Protein AF-A0A418CRX9-F1 (afdb_monomer)

Radius of gyration: 16.11 Å; Cα contacts (8 Å, |Δi|>4): 271; chains: 1; bounding box: 41×31×42 Å

Foldseek 3Di:
DPPFAQQQFWAWFLDQAWFADPDFLQADDPPDDPPDPVVVVVCSVPVVVGHPDPDPPPAPPQPDAGRIATHGDPVPPVQAHPDVDDDPPNIYTDGCAHRLRHGRHRAHDHPRHGPGGRRQVSQCDVLNVSVLCGPNDPRSVVVLVVCVVVVNCVVSVVVRD

Organism: Aphanomyces astaci (NCBI:txid112090)

Sequence (161 aa):
MGIWSGLLHGRCRLTEFPVRLNFSAADAPWNHAYPDDNWVQTVLANPELFKCHDSWDVDSVWSSPQSCFWPLDPTDTVGQLCGARSCPIGTTCGSNYDRKGNPRFQDITVNGKVVFSITTEADFTANLNFGLTSFDDVGSSLVIVLQTVTASGWMALAGNV

Solvent-accessible surface area (backbone atoms only — not comparable to full-atom values): 9156 Å² total; per-residue (Å²): 81,93,91,48,20,34,56,79,49,20,28,46,14,59,47,90,61,50,26,51,49,99,54,50,19,72,62,32,59,95,82,65,66,80,88,40,68,71,57,51,54,54,36,72,75,48,49,82,83,38,45,57,60,97,59,88,61,77,63,88,67,60,84,61,52,36,51,33,48,64,57,64,43,85,83,59,79,69,47,68,43,25,77,69,45,83,52,62,92,81,39,26,71,45,51,44,39,28,75,73,45,45,57,40,28,33,44,31,12,44,93,81,39,79,78,46,55,61,42,52,56,84,36,57,32,80,72,38,58,53,50,47,64,31,29,64,47,74,65,28,36,47,50,44,49,51,26,48,77,69,64,50,68,36,65,64,56,58,72,47,87

Mean predicted aligned error: 6.39 Å

pLDDT: mean 83.87, std 8.64, range [50.16, 92.9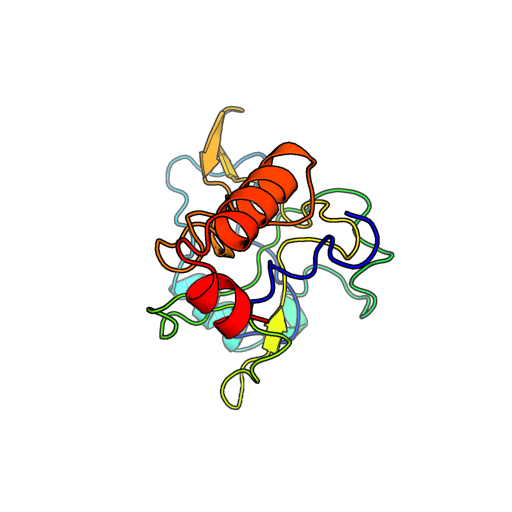4]

Secondary structure (DSSP, 8-state):
-TTTTTGGGEEEESSSS-EE-SS-GGG--TT--SS-HHHHHHHHHSGGGGBS-S-S-SSSS-SS-BSEE-PBPTT--S-PPBTTBPPPTT-EEEESB-TTS-B-BPPEEETTEEEE-HHHHTT-SGGGGGGTS-SSSHHHHHHHHHHHHTTSSHHHHHTT-

Structure (mmCIF, N/CA/C/O backbone):
data_AF-A0A418CRX9-F1
#
_entry.id   AF-A0A418CRX9-F1
#
loop_
_atom_site.group_PDB
_atom_site.id
_atom_site.type_symbol
_atom_site.label_atom_id
_atom_site.label_alt_id
_atom_site.label_comp_id
_atom_site.label_asym_id
_atom_site.label_entity_id
_atom_site.label_seq_id
_atom_site.pdbx_PDB_ins_code
_atom_site.Cartn_x
_atom_site.Cartn_y
_atom_site.Cartn_z
_atom_site.occupancy
_atom_site.B_iso_or_equiv
_atom_site.auth_seq_id
_atom_site.auth_comp_id
_atom_site.auth_asym_id
_atom_site.auth_atom_id
_atom_site.pdbx_PDB_model_num
ATOM 1 N N . MET A 1 1 ? 6.239 15.960 -11.677 1.00 57.84 1 MET A N 1
ATOM 2 C CA . MET A 1 1 ? 5.319 16.172 -10.547 1.00 57.84 1 MET A CA 1
ATOM 3 C C . MET A 1 1 ? 3.867 16.224 -11.027 1.00 57.84 1 MET A C 1
ATOM 5 O O . MET A 1 1 ? 3.176 15.238 -10.876 1.00 57.84 1 MET A O 1
ATOM 9 N N . GLY A 1 2 ? 3.405 17.286 -11.707 1.00 66.25 2 GLY A N 1
ATOM 10 C CA . GLY A 1 2 ? 1.962 17.538 -11.916 1.00 66.25 2 GLY A CA 1
ATOM 11 C C . GLY A 1 2 ? 1.092 16.446 -12.571 1.00 66.25 2 GLY A C 1
ATOM 12 O O . GLY A 1 2 ? -0.016 16.234 -12.099 1.00 66.25 2 GLY A O 1
ATOM 13 N N . ILE A 1 3 ? 1.544 15.761 -13.629 1.00 72.44 3 ILE A N 1
ATOM 14 C CA . ILE A 1 3 ? 0.702 14.766 -14.337 1.00 72.44 3 ILE A CA 1
ATOM 15 C C . ILE A 1 3 ? 0.916 13.320 -13.857 1.00 72.44 3 ILE A C 1
ATOM 17 O O . ILE A 1 3 ? 0.073 12.471 -14.117 1.00 72.44 3 ILE A O 1
ATOM 21 N N . TRP A 1 4 ? 2.029 13.052 -13.161 1.00 75.50 4 TRP A N 1
ATOM 22 C CA . TRP A 1 4 ? 2.443 11.700 -12.757 1.00 75.50 4 TRP A CA 1
ATOM 23 C C . TRP A 1 4 ? 2.447 11.469 -11.239 1.00 75.50 4 TRP A C 1
ATOM 25 O O . TRP A 1 4 ? 2.788 10.376 -10.794 1.00 75.50 4 TRP A O 1
ATOM 35 N N . SER A 1 5 ? 2.094 12.481 -10.443 1.00 78.38 5 SER A N 1
ATOM 36 C CA . SER A 1 5 ? 2.010 12.348 -8.985 1.00 78.38 5 SER A CA 1
ATOM 37 C C . SER A 1 5 ? 0.889 11.387 -8.585 1.00 78.38 5 SER A C 1
ATOM 39 O O . SER A 1 5 ? -0.153 11.332 -9.240 1.00 78.38 5 SER A O 1
ATOM 41 N N . GLY A 1 6 ? 1.137 10.582 -7.553 1.00 77.44 6 GLY A N 1
ATOM 42 C CA . GLY A 1 6 ? 0.220 9.572 -7.031 1.00 77.44 6 GLY A CA 1
ATOM 43 C C . GLY A 1 6 ? 0.013 8.354 -7.940 1.00 77.44 6 GLY A C 1
ATOM 44 O O . GLY A 1 6 ? -0.590 7.375 -7.507 1.00 77.44 6 GLY A O 1
ATOM 45 N N . LEU A 1 7 ? 0.515 8.367 -9.185 1.00 80.50 7 LEU A N 1
ATOM 46 C CA . LEU A 1 7 ? 0.282 7.284 -10.150 1.00 80.50 7 LEU A CA 1
ATOM 47 C C . LEU A 1 7 ? 1.174 6.061 -9.917 1.00 80.50 7 LEU A C 1
ATOM 49 O O . LEU A 1 7 ? 0.751 4.943 -10.197 1.00 80.50 7 LEU A O 1
ATOM 53 N N . LEU A 1 8 ? 2.383 6.247 -9.381 1.00 85.00 8 LEU A N 1
ATOM 54 C CA . LEU A 1 8 ? 3.367 5.169 -9.214 1.00 85.00 8 LEU A CA 1
ATOM 55 C C . LEU A 1 8 ? 3.245 4.424 -7.872 1.00 85.00 8 LEU A C 1
ATOM 57 O O . LEU A 1 8 ? 4.248 4.001 -7.311 1.00 85.00 8 LEU A O 1
ATOM 61 N N . HIS A 1 9 ? 2.012 4.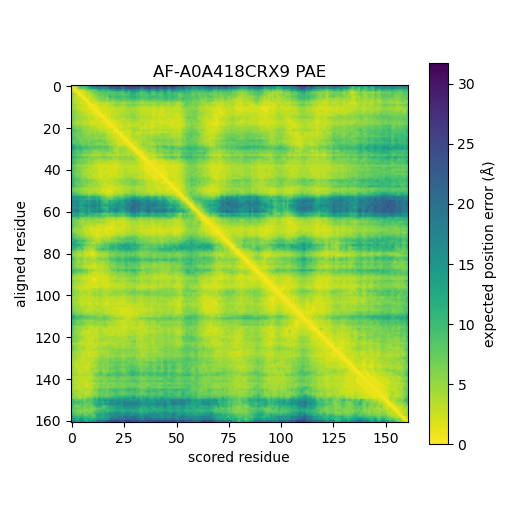258 -7.383 1.00 88.06 9 HIS A N 1
ATOM 62 C CA . HIS A 1 9 ? 1.701 3.656 -6.072 1.00 88.06 9 HIS A CA 1
ATOM 63 C C . HIS A 1 9 ? 0.582 2.600 -6.134 1.00 88.06 9 HIS A C 1
ATOM 65 O O . HIS A 1 9 ? 0.116 2.078 -5.115 1.00 88.06 9 HIS A O 1
ATOM 71 N N . GLY A 1 10 ? 0.085 2.298 -7.338 1.00 88.88 10 GLY A N 1
ATOM 72 C CA . GLY A 1 10 ? -0.965 1.305 -7.530 1.00 88.88 10 GLY A CA 1
ATOM 73 C C . GLY A 1 10 ? -0.449 -0.101 -7.243 1.00 88.88 10 GLY A C 1
ATOM 74 O O . GLY A 1 10 ? 0.504 -0.551 -7.872 1.00 88.88 10 GLY A O 1
ATOM 75 N N . ARG A 1 11 ? -1.116 -0.843 -6.356 1.00 90.44 11 ARG A N 1
ATOM 76 C CA . ARG A 1 11 ? -0.856 -2.271 -6.110 1.00 90.44 11 ARG A CA 1
ATOM 77 C C . ARG A 1 11 ? -2.137 -3.090 -6.201 1.00 90.44 11 ARG A C 1
ATOM 79 O O . ARG A 1 11 ? -3.227 -2.561 -6.000 1.00 90.44 11 ARG A O 1
ATOM 86 N N . CYS A 1 12 ? -2.009 -4.379 -6.510 1.00 91.19 12 CYS A N 1
ATOM 87 C CA . CYS A 1 12 ? -3.160 -5.276 -6.539 1.00 91.19 12 CYS A CA 1
ATOM 88 C C . CYS A 1 12 ? -3.587 -5.626 -5.113 1.00 91.19 12 CYS A C 1
ATOM 90 O O . CYS A 1 12 ? -2.772 -6.017 -4.276 1.00 91.19 12 CYS A O 1
ATOM 92 N N . ARG A 1 13 ? -4.872 -5.428 -4.840 1.00 91.00 13 ARG A N 1
ATOM 93 C CA . ARG A 1 13 ? -5.491 -5.548 -3.525 1.00 91.00 13 ARG A CA 1
ATOM 94 C C . ARG A 1 13 ? -6.583 -6.598 -3.547 1.00 91.00 13 ARG A C 1
ATOM 96 O O . ARG A 1 13 ? -7.259 -6.772 -4.560 1.00 91.00 13 ARG A O 1
ATOM 103 N N . LEU A 1 14 ? -6.788 -7.255 -2.414 1.00 91.38 14 LEU A N 1
ATOM 104 C CA . LEU A 1 14 ? -7.791 -8.316 -2.288 1.00 91.38 14 LEU A CA 1
ATOM 105 C C . LEU A 1 14 ? -9.226 -7.778 -2.201 1.00 91.38 14 LEU A C 1
ATOM 107 O O . LEU A 1 14 ? -10.169 -8.483 -2.543 1.00 91.38 14 LEU A O 1
ATOM 111 N N . THR A 1 15 ? -9.401 -6.536 -1.749 1.00 90.19 15 THR A N 1
ATOM 112 C CA . THR A 1 15 ? -10.707 -5.874 -1.625 1.00 90.19 15 THR A CA 1
ATOM 113 C C . THR A 1 15 ? -10.841 -4.739 -2.633 1.00 90.19 15 THR A C 1
ATOM 115 O O . THR A 1 15 ? -9.849 -4.133 -3.037 1.00 90.19 15 THR A O 1
ATOM 118 N N . GLU A 1 16 ? -12.072 -4.409 -3.018 1.00 87.62 16 GLU A N 1
ATOM 119 C CA . GLU A 1 16 ? -12.353 -3.309 -3.954 1.00 87.62 16 GLU A CA 1
ATOM 120 C C . GLU A 1 16 ? -12.257 -1.909 -3.311 1.00 87.62 16 GLU A C 1
ATOM 122 O O . GLU A 1 16 ? -12.135 -0.907 -4.011 1.00 87.62 16 GLU A O 1
ATOM 127 N N . PHE A 1 17 ? -12.241 -1.837 -1.977 1.00 88.19 17 PHE A N 1
ATOM 128 C CA . PHE A 1 17 ? -12.090 -0.608 -1.193 1.00 88.19 17 PHE A CA 1
ATOM 129 C C . PHE A 1 17 ? -11.163 -0.814 0.020 1.00 88.19 17 PHE A C 1
ATOM 131 O O . PHE A 1 17 ? -10.965 -1.954 0.459 1.00 88.19 17 PHE A O 1
ATOM 138 N N . PRO A 1 18 ? -10.627 0.276 0.605 1.00 89.81 18 PRO A N 1
ATOM 139 C CA . PRO A 1 18 ? -9.920 0.232 1.880 1.00 89.81 18 PRO A CA 1
ATOM 140 C C . PRO A 1 18 ? -10.820 -0.184 3.042 1.00 89.81 18 PRO A C 1
ATOM 142 O O . PRO A 1 18 ? -12.004 0.163 3.098 1.00 89.81 18 PRO A O 1
ATOM 145 N N . VAL A 1 19 ? -10.229 -0.857 4.020 1.00 91.56 19 VAL A N 1
ATOM 146 C CA . VAL A 1 19 ? -10.928 -1.461 5.157 1.00 91.56 19 VAL A CA 1
ATOM 147 C C . VAL A 1 19 ? -10.335 -0.987 6.478 1.00 91.56 19 VAL A C 1
ATOM 149 O O . VAL A 1 19 ? -9.188 -0.544 6.547 1.00 91.56 19 VAL A O 1
ATOM 152 N N . ARG A 1 20 ? -11.128 -1.043 7.545 1.00 91.44 20 ARG A N 1
ATOM 153 C CA . ARG A 1 20 ? -10.702 -0.609 8.880 1.00 91.44 20 ARG A CA 1
ATOM 154 C C . ARG A 1 20 ? -9.703 -1.594 9.483 1.00 91.44 20 ARG A C 1
ATOM 156 O O . ARG A 1 20 ? -9.822 -2.810 9.319 1.00 91.44 20 ARG A O 1
ATOM 163 N N . LEU A 1 21 ? -8.734 -1.059 10.218 1.00 90.81 21 LEU A N 1
ATOM 164 C CA . LEU A 1 21 ? -7.901 -1.863 11.107 1.00 90.81 21 LEU A CA 1
ATOM 165 C C . LEU A 1 21 ? -8.748 -2.413 12.266 1.00 90.81 21 LEU A C 1
ATOM 167 O O . LEU A 1 21 ? -9.758 -1.825 12.655 1.00 90.81 21 LEU A O 1
ATOM 171 N N . ASN A 1 22 ? -8.311 -3.526 12.849 1.00 90.56 22 ASN A N 1
ATOM 172 C CA . ASN A 1 22 ? -8.869 -4.068 14.093 1.00 90.56 22 ASN A CA 1
ATOM 173 C C . ASN A 1 22 ? -8.453 -3.265 15.344 1.00 90.56 22 ASN A C 1
ATOM 175 O O . ASN A 1 22 ? -8.963 -3.521 16.433 1.00 90.56 22 ASN A O 1
ATOM 179 N N . PHE A 1 23 ? -7.548 -2.295 15.200 1.00 90.0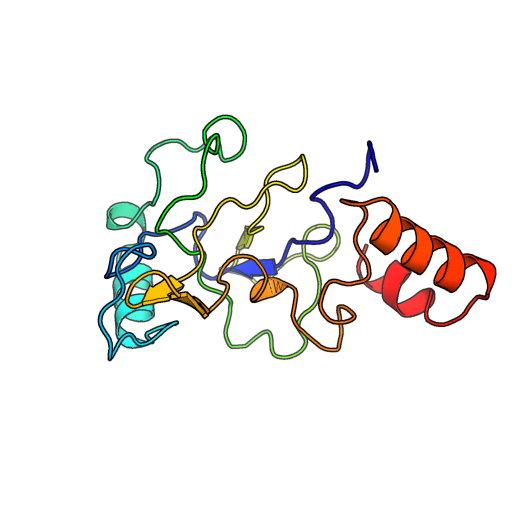6 23 PHE A N 1
ATOM 180 C CA . PHE A 1 23 ? -7.094 -1.376 16.245 1.00 90.06 23 PHE A CA 1
ATOM 181 C C . PHE A 1 23 ? -6.922 0.050 15.692 1.00 90.06 23 PHE A C 1
ATOM 183 O O . PHE A 1 23 ? -6.932 0.269 14.484 1.00 90.06 23 PHE A O 1
ATOM 190 N N . SER A 1 24 ? -6.748 1.033 16.579 1.00 90.31 24 SER A N 1
ATOM 191 C CA . SER A 1 24 ? -6.400 2.406 16.185 1.00 90.31 24 SER A CA 1
ATOM 192 C C . SER A 1 24 ? -4.929 2.478 15.783 1.00 90.31 24 SER A C 1
ATOM 194 O O . SER A 1 24 ? -4.070 2.124 16.589 1.00 90.31 24 SER A O 1
ATOM 196 N N . ALA A 1 25 ? -4.620 2.963 14.578 1.00 88.88 25 ALA A N 1
ATOM 197 C CA . ALA A 1 25 ? -3.234 3.115 14.129 1.00 88.88 25 ALA A CA 1
ATOM 198 C C . ALA A 1 25 ? -2.460 4.097 15.021 1.00 88.88 25 ALA A C 1
ATOM 200 O O . ALA A 1 25 ? -1.289 3.867 15.293 1.00 88.88 25 ALA A O 1
ATOM 201 N N . ALA A 1 26 ? -3.128 5.135 15.540 1.00 88.19 26 ALA A N 1
ATOM 202 C CA . ALA A 1 26 ? -2.528 6.122 16.438 1.00 88.19 26 ALA A CA 1
ATOM 203 C C . ALA A 1 26 ? -2.098 5.539 17.801 1.00 88.19 26 ALA A C 1
ATOM 205 O O . ALA A 1 26 ? -1.143 6.019 18.409 1.00 88.19 26 ALA A O 1
ATOM 206 N N . ASP A 1 27 ? -2.791 4.505 18.277 1.00 88.12 27 ASP A N 1
ATOM 207 C CA . ASP A 1 27 ? -2.603 3.934 19.612 1.00 88.12 27 ASP A CA 1
ATOM 208 C C . ASP A 1 27 ? -2.690 2.408 19.542 1.00 88.12 27 ASP A C 1
ATOM 210 O O . ASP A 1 27 ? -3.579 1.768 20.116 1.00 88.12 27 ASP A O 1
ATOM 214 N N . ALA A 1 28 ? -1.769 1.811 18.789 1.00 88.56 28 ALA A N 1
ATOM 215 C CA . ALA A 1 28 ? -1.744 0.374 18.618 1.00 88.56 28 ALA A CA 1
ATOM 216 C C . ALA A 1 28 ? -1.300 -0.330 19.917 1.00 88.56 28 ALA A C 1
ATOM 218 O O . ALA A 1 28 ? -0.386 0.140 20.610 1.00 88.56 28 ALA A O 1
ATOM 219 N N . PRO A 1 29 ? -1.902 -1.487 20.252 1.00 88.62 29 PRO A N 1
ATOM 220 C CA . PRO A 1 29 ? -1.427 -2.330 21.341 1.00 88.62 29 PRO A CA 1
ATOM 221 C C . PRO A 1 29 ? 0.047 -2.717 21.159 1.00 88.62 29 PRO A C 1
ATOM 223 O O . PRO A 1 29 ? 0.542 -2.862 20.040 1.00 88.62 29 PRO A O 1
ATOM 226 N N . TRP A 1 30 ? 0.762 -2.953 22.261 1.00 83.12 30 TRP A N 1
ATOM 227 C CA . TRP A 1 30 ? 2.176 -3.354 22.205 1.00 83.12 30 TRP A CA 1
ATOM 228 C C . TRP A 1 30 ? 2.397 -4.667 21.433 1.00 83.12 30 TRP A C 1
ATOM 230 O O . TRP A 1 30 ? 3.454 -4.863 20.845 1.00 83.12 30 TRP A O 1
ATOM 240 N N . ASN A 1 31 ? 1.392 -5.544 21.428 1.00 84.94 31 ASN A N 1
ATOM 241 C CA . ASN A 1 31 ? 1.361 -6.833 20.745 1.00 84.94 31 ASN A CA 1
ATOM 242 C C . ASN A 1 31 ? 0.560 -6.789 19.431 1.00 84.94 31 ASN A C 1
ATOM 244 O O . ASN A 1 31 ? -0.013 -7.806 19.041 1.00 84.94 31 ASN A O 1
ATOM 248 N N . HIS A 1 32 ? 0.459 -5.623 18.784 1.00 83.88 32 HIS A N 1
ATOM 249 C CA . HIS A 1 32 ? -0.210 -5.51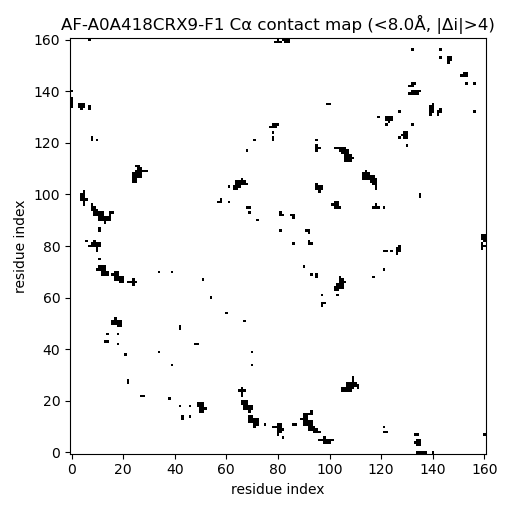5 17.490 1.00 83.88 32 HIS A CA 1
ATOM 250 C C . HIS A 1 32 ? 0.450 -6.440 16.457 1.00 83.88 32 HIS A C 1
ATOM 252 O O . HIS A 1 32 ? 1.674 -6.550 16.386 1.00 83.88 32 HIS A O 1
ATOM 258 N N . ALA A 1 33 ? -0.381 -7.098 15.653 1.00 85.12 33 ALA A N 1
ATOM 259 C CA . ALA A 1 33 ? 0.039 -7.858 14.487 1.00 85.12 33 ALA A CA 1
ATOM 260 C C . ALA A 1 33 ? -0.517 -7.154 13.250 1.00 85.12 33 ALA A C 1
ATOM 262 O O . ALA A 1 33 ? -1.704 -6.825 13.205 1.00 85.12 33 ALA A O 1
ATOM 263 N N . TYR A 1 34 ? 0.349 -6.881 12.278 1.00 84.00 34 TYR A N 1
ATOM 264 C CA . TYR A 1 34 ? -0.042 -6.228 11.040 1.00 84.00 34 TYR A CA 1
ATOM 265 C C . TYR A 1 34 ? 0.812 -6.729 9.859 1.00 84.00 34 TYR A C 1
ATOM 267 O O . TYR A 1 34 ? 2.041 -6.708 9.970 1.00 84.00 34 TYR A O 1
ATOM 275 N N . PRO A 1 35 ? 0.186 -7.117 8.732 1.00 83.56 35 PRO A N 1
ATOM 276 C CA . PRO A 1 35 ? -1.228 -7.487 8.623 1.00 83.56 35 PRO A CA 1
ATOM 277 C C . PRO A 1 35 ? -1.536 -8.746 9.463 1.00 83.56 35 PRO A C 1
ATOM 279 O O . PRO A 1 35 ? -0.721 -9.659 9.552 1.00 83.56 35 PRO A O 1
ATOM 282 N N . ASP A 1 36 ? -2.702 -8.786 10.112 1.00 88.38 36 ASP A N 1
ATOM 283 C CA . ASP A 1 36 ? -3.190 -9.977 10.826 1.00 88.38 36 ASP A CA 1
ATOM 284 C C . ASP A 1 36 ? -3.995 -10.853 9.857 1.00 88.38 36 ASP A C 1
ATOM 286 O O . ASP A 1 36 ? -5.080 -10.461 9.424 1.00 88.38 36 ASP A O 1
ATOM 290 N N . ASP A 1 37 ? -3.481 -12.041 9.530 1.00 87.75 37 ASP A N 1
ATOM 291 C CA . ASP A 1 37 ? -4.122 -12.979 8.601 1.00 87.75 37 ASP A CA 1
ATOM 292 C C . ASP A 1 37 ? -5.561 -13.320 9.008 1.00 87.75 37 ASP A C 1
ATOM 294 O O . ASP A 1 37 ? -6.447 -13.395 8.157 1.00 87.75 37 ASP A O 1
ATOM 298 N N . ASN A 1 38 ? -5.836 -13.483 10.306 1.00 91.06 38 ASN A N 1
ATOM 299 C CA . ASN A 1 38 ? -7.180 -13.805 10.783 1.00 91.06 38 ASN A CA 1
ATOM 300 C C . ASN A 1 38 ? -8.139 -12.621 10.589 1.00 91.06 38 ASN A C 1
ATOM 302 O O . ASN A 1 38 ? -9.306 -12.796 10.216 1.00 91.06 38 ASN A O 1
ATOM 306 N N . TRP A 1 39 ? -7.638 -11.400 10.791 1.00 91.00 39 TRP A N 1
ATOM 307 C CA . TRP A 1 39 ? -8.398 -10.189 10.500 1.00 91.00 39 TRP A CA 1
ATOM 308 C C . TRP A 1 39 ? -8.656 -10.036 9.002 1.00 91.00 39 TRP A C 1
ATOM 310 O O . TRP A 1 39 ? -9.793 -9.793 8.603 1.00 91.00 39 TRP A O 1
ATOM 320 N N . VAL A 1 40 ? -7.641 -10.259 8.163 1.00 91.06 40 VAL A N 1
ATOM 321 C CA . VAL A 1 40 ? -7.786 -10.214 6.703 1.00 91.06 40 VAL A CA 1
ATOM 322 C C . VAL A 1 40 ? -8.836 -11.225 6.238 1.00 91.06 40 VAL A C 1
ATOM 324 O O . VAL A 1 40 ? -9.740 -10.844 5.503 1.00 91.06 40 VAL A O 1
ATOM 327 N N . GLN A 1 41 ? -8.811 -12.473 6.718 1.00 91.44 41 GLN A N 1
ATOM 328 C CA . GLN A 1 41 ? -9.839 -13.471 6.380 1.00 91.44 41 GLN A CA 1
ATOM 329 C C . GLN A 1 41 ? -11.249 -13.045 6.824 1.00 91.44 41 GLN A C 1
ATOM 331 O O . GLN A 1 41 ? -12.217 -13.229 6.085 1.00 91.44 41 GLN A O 1
ATOM 336 N N . THR A 1 42 ? -11.372 -12.424 8.000 1.00 92.25 42 THR A N 1
ATOM 337 C CA . THR A 1 42 ? -12.652 -11.892 8.499 1.00 92.25 42 THR A CA 1
ATOM 338 C C . THR A 1 42 ? -13.191 -10.787 7.590 1.00 92.25 42 THR A C 1
ATOM 340 O O . THR A 1 42 ? -14.377 -10.776 7.254 1.00 92.25 42 THR A O 1
ATOM 343 N N . VAL A 1 43 ? -12.314 -9.883 7.152 1.00 91.69 43 VAL A N 1
ATOM 344 C CA . VAL A 1 43 ? -12.659 -8.811 6.217 1.00 91.69 43 VAL A CA 1
ATOM 345 C C . VAL A 1 43 ? -13.052 -9.375 4.854 1.00 91.69 43 VAL A C 1
ATOM 347 O O . VAL A 1 43 ? -14.055 -8.947 4.296 1.00 91.69 43 VAL A O 1
ATOM 350 N N . LEU A 1 44 ? -12.314 -10.353 4.324 1.00 91.19 44 LEU A N 1
ATOM 351 C CA . LEU A 1 44 ? -12.613 -10.957 3.021 1.00 91.19 44 LEU A CA 1
ATOM 352 C C . LEU A 1 44 ? -13.951 -11.701 3.004 1.00 91.19 44 LEU A C 1
ATOM 354 O O . LEU A 1 44 ? -14.599 -11.757 1.962 1.00 91.19 44 LEU A O 1
ATOM 358 N N . ALA A 1 45 ? -14.395 -12.234 4.145 1.00 92.94 45 ALA A N 1
ATOM 359 C CA . ALA A 1 45 ? -15.697 -12.884 4.249 1.00 92.94 45 ALA A CA 1
ATOM 360 C C . ALA A 1 45 ? -16.870 -11.897 4.098 1.00 92.94 45 ALA A C 1
ATOM 362 O O . ALA A 1 45 ? -17.895 -12.264 3.530 1.00 92.94 45 ALA A O 1
ATOM 363 N N . ASN A 1 46 ? -16.743 -10.665 4.609 1.00 90.50 46 ASN A N 1
ATOM 364 C CA . ASN A 1 46 ? -17.785 -9.631 4.537 1.00 90.50 46 ASN A CA 1
ATOM 365 C C . ASN A 1 46 ? -17.171 -8.220 4.435 1.00 90.50 46 ASN A C 1
ATOM 367 O O . ASN A 1 46 ? -17.234 -7.452 5.400 1.00 90.50 46 ASN A O 1
ATOM 371 N N . PRO A 1 47 ? -16.597 -7.841 3.280 1.00 86.31 47 PRO A N 1
ATOM 372 C CA . PRO A 1 47 ? -15.804 -6.615 3.170 1.00 86.31 47 PRO A CA 1
ATOM 373 C C . PRO A 1 47 ? -16.658 -5.355 3.361 1.00 86.31 47 PRO A C 1
ATOM 375 O O . PRO A 1 47 ? -16.211 -4.382 3.963 1.00 86.31 47 PRO A O 1
ATOM 378 N N . GLU A 1 48 ? -17.923 -5.405 2.940 1.00 87.81 48 GLU A N 1
ATOM 379 C CA . GLU A 1 48 ? -18.909 -4.325 3.062 1.00 87.81 48 GLU A CA 1
ATOM 380 C C . GLU A 1 48 ? -19.078 -3.791 4.494 1.00 87.81 48 GLU A C 1
ATOM 382 O O . GLU A 1 48 ? -19.280 -2.595 4.683 1.00 87.81 48 GLU A O 1
ATOM 387 N N . LEU A 1 49 ? -18.953 -4.653 5.511 1.00 89.12 49 LEU A N 1
ATOM 388 C CA . LEU A 1 49 ? -19.120 -4.270 6.920 1.00 89.12 49 LEU A CA 1
ATOM 389 C C . LEU A 1 49 ? -17.908 -3.522 7.489 1.00 89.12 49 LEU A C 1
ATOM 391 O O . LEU A 1 49 ? -18.025 -2.836 8.504 1.00 89.12 49 LEU A O 1
ATOM 395 N N . PHE A 1 50 ? -16.745 -3.663 6.851 1.00 90.94 50 PHE A N 1
ATOM 396 C CA . PHE A 1 50 ? -15.470 -3.139 7.338 1.00 90.94 50 PHE A CA 1
ATOM 397 C C . PHE A 1 50 ? -14.919 -2.016 6.465 1.00 90.94 50 PHE A C 1
ATOM 399 O O . PHE A 1 50 ? -13.751 -1.653 6.608 1.00 90.94 50 PHE A O 1
ATOM 406 N N . LYS A 1 51 ? -15.749 -1.440 5.589 1.00 88.69 51 LYS A N 1
ATOM 407 C CA . LYS A 1 51 ? -15.407 -0.272 4.776 1.00 88.69 51 LYS A CA 1
ATOM 408 C C . LYS A 1 51 ? -14.807 0.838 5.633 1.00 88.69 51 LYS A C 1
ATOM 410 O O . LYS A 1 51 ? -15.358 1.231 6.666 1.00 88.69 51 LYS A O 1
ATOM 415 N N . CYS A 1 52 ? -13.665 1.366 5.197 1.00 87.56 52 CYS A N 1
ATOM 416 C CA . CYS A 1 52 ? -13.070 2.524 5.854 1.00 87.56 52 CYS A CA 1
ATOM 417 C C . CYS A 1 52 ? -14.014 3.730 5.781 1.00 87.56 52 CYS A C 1
ATOM 419 O O . CYS A 1 52 ? -14.280 4.371 6.797 1.00 87.56 52 CYS A O 1
ATOM 421 N N . HIS A 1 53 ? -14.576 3.973 4.596 1.00 81.12 53 HIS A N 1
ATOM 422 C CA . HIS A 1 53 ? -15.526 5.044 4.343 1.00 81.12 53 HIS A CA 1
ATOM 423 C C . HIS A 1 53 ? -16.720 4.524 3.537 1.00 81.12 53 HIS A C 1
ATOM 425 O O . HIS A 1 53 ? -16.561 3.660 2.676 1.00 81.12 53 HIS A O 1
ATOM 431 N N . ASP A 1 54 ? -17.904 5.084 3.787 1.00 70.62 54 ASP A N 1
ATOM 432 C CA . ASP A 1 54 ? -19.153 4.680 3.121 1.00 70.62 54 ASP A CA 1
ATOM 433 C C . ASP A 1 54 ? -19.330 5.329 1.735 1.00 70.62 54 ASP A C 1
ATOM 435 O O . ASP A 1 54 ? -20.294 5.060 1.017 1.00 70.62 54 ASP A O 1
ATOM 439 N N . SER A 1 55 ? -18.399 6.199 1.340 1.00 66.31 55 SER A N 1
ATOM 440 C CA . SER A 1 55 ? -18.395 6.853 0.032 1.00 66.31 55 SER A CA 1
ATOM 441 C C . SER A 1 55 ? -17.462 6.137 -0.937 1.00 66.31 55 SER A C 1
ATOM 443 O O . SER A 1 55 ? -16.327 5.806 -0.605 1.00 66.31 55 SER A O 1
ATOM 445 N N . TRP A 1 56 ? -17.918 6.002 -2.176 1.00 56.84 56 TRP A N 1
ATOM 446 C CA . TRP A 1 56 ? -17.128 5.500 -3.301 1.00 56.84 56 TRP A CA 1
ATOM 447 C C . TRP A 1 56 ? -16.070 6.501 -3.792 1.00 56.84 56 TRP A C 1
ATOM 449 O O . TRP A 1 56 ? -15.181 6.125 -4.552 1.00 56.84 56 TRP A O 1
ATOM 459 N N . ASP A 1 57 ? -16.163 7.773 -3.389 1.00 60.78 57 ASP A N 1
ATOM 460 C CA . ASP A 1 57 ? -15.189 8.793 -3.767 1.00 60.78 57 ASP A CA 1
ATOM 461 C C . ASP A 1 57 ? -13.933 8.672 -2.893 1.00 60.78 57 ASP A C 1
ATOM 463 O O . ASP A 1 57 ? -13.905 9.058 -1.723 1.00 60.78 57 ASP A O 1
ATOM 467 N N . VAL A 1 58 ? -12.903 8.067 -3.480 1.00 58.66 58 VAL A N 1
ATOM 468 C CA . VAL A 1 58 ? -11.634 7.729 -2.825 1.00 58.66 58 VAL A CA 1
ATOM 469 C C . VAL A 1 58 ? -10.631 8.888 -2.863 1.00 58.66 58 VAL A C 1
ATOM 471 O O . VAL A 1 58 ? -9.530 8.738 -2.345 1.00 58.66 58 VAL A O 1
ATOM 474 N N . ASP A 1 59 ? -10.971 10.038 -3.456 1.00 59.31 59 ASP A N 1
ATOM 475 C CA . ASP A 1 59 ? -10.038 11.166 -3.611 1.00 59.31 59 ASP A CA 1
ATOM 476 C C . ASP A 1 59 ? -10.534 12.466 -2.963 1.00 59.31 59 ASP A C 1
ATOM 478 O O . ASP A 1 59 ? -9.714 13.241 -2.473 1.00 59.31 59 ASP A O 1
ATOM 482 N N . SER A 1 60 ? -11.847 12.726 -2.902 1.00 58.50 60 SER A N 1
ATOM 483 C CA . SER A 1 60 ? -12.365 13.948 -2.251 1.00 58.50 60 SER A CA 1
ATOM 484 C C . SER A 1 60 ? -12.494 13.847 -0.725 1.00 58.50 60 SER A C 1
ATOM 486 O O . SER A 1 60 ? -12.678 14.859 -0.047 1.00 58.50 60 SER A O 1
ATOM 488 N N . VAL A 1 61 ? -12.368 12.636 -0.180 1.00 64.00 61 VAL A N 1
ATOM 489 C CA . VAL A 1 61 ? -12.706 12.314 1.216 1.00 64.00 61 VAL A CA 1
ATOM 490 C C . VAL A 1 61 ? -11.475 12.208 2.122 1.00 64.00 61 VAL A C 1
ATOM 492 O O . VAL A 1 61 ? -11.559 12.436 3.330 1.00 64.00 61 VAL A O 1
ATOM 495 N N . TRP A 1 62 ? -10.297 11.958 1.549 1.00 69.12 62 TRP A N 1
ATOM 496 C CA . TRP A 1 62 ? -9.051 11.752 2.293 1.00 69.12 62 TRP A CA 1
ATOM 497 C C . TRP A 1 62 ? -8.334 13.074 2.561 1.00 69.12 62 TRP A C 1
ATOM 499 O O . TRP A 1 62 ? -7.249 13.341 2.059 1.00 69.12 62 TRP A O 1
ATOM 509 N N . SER A 1 63 ? -8.970 13.927 3.362 1.00 70.50 63 SER A N 1
ATOM 510 C CA . SER A 1 63 ? -8.339 15.161 3.854 1.00 70.50 63 SER A CA 1
ATOM 511 C C . SER A 1 63 ? -7.320 14.900 4.969 1.00 70.50 63 SER A C 1
ATOM 513 O O . SER A 1 63 ? -6.423 15.716 5.184 1.00 70.50 63 SER A O 1
ATOM 515 N N . SER A 1 64 ? -7.432 13.760 5.657 1.00 80.00 64 SER A N 1
ATOM 516 C CA . SER A 1 64 ? -6.489 13.307 6.676 1.00 80.00 64 SER A CA 1
ATOM 517 C C . SER A 1 64 ? -6.295 11.784 6.640 1.00 80.00 64 SER A C 1
ATOM 519 O O . SER A 1 64 ? -7.249 11.059 6.327 1.00 80.00 64 SER A O 1
ATOM 521 N N . PRO A 1 65 ? -5.092 11.287 6.990 1.00 86.06 65 PRO A N 1
ATOM 522 C CA . PRO A 1 65 ? -4.827 9.855 7.067 1.00 86.06 65 PRO A CA 1
ATOM 523 C C . PRO A 1 65 ? -5.712 9.160 8.110 1.00 86.06 65 PRO A C 1
ATOM 525 O O . PRO A 1 65 ? -5.844 9.654 9.230 1.00 86.06 65 PRO A O 1
ATOM 528 N N . GLN A 1 66 ? -6.299 8.013 7.762 1.00 88.06 66 GLN A N 1
ATOM 529 C CA . GLN A 1 66 ? -7.201 7.255 8.645 1.00 88.06 66 GLN A CA 1
ATOM 530 C C . GLN A 1 66 ? -6.572 5.951 9.140 1.00 88.06 66 GLN A C 1
ATOM 532 O O . GLN A 1 66 ? -5.693 5.387 8.490 1.00 88.06 66 GLN A O 1
ATOM 537 N N . SER A 1 67 ? -7.084 5.419 10.255 1.00 90.56 67 SER A N 1
ATOM 538 C CA . SER A 1 67 ? -6.735 4.091 10.799 1.00 90.56 67 SER A CA 1
ATOM 539 C C . SER A 1 67 ? -7.346 2.944 9.975 1.00 90.56 67 SER A C 1
ATOM 541 O O . SER A 1 67 ? -8.125 2.121 10.458 1.00 90.56 67 SER A O 1
ATOM 543 N N . CYS A 1 68 ? -7.010 2.918 8.695 1.00 90.62 68 CYS A N 1
ATOM 544 C CA . CYS A 1 68 ? -7.461 1.945 7.718 1.00 90.62 68 CYS A CA 1
ATOM 545 C C . CYS A 1 68 ? -6.259 1.400 6.960 1.00 90.62 68 CYS A C 1
ATOM 547 O O . CYS A 1 68 ? -5.178 1.981 6.985 1.00 90.62 68 CYS A O 1
ATOM 549 N N . PHE A 1 69 ? -6.462 0.294 6.264 1.00 92.38 69 PHE A N 1
ATOM 550 C CA . PHE A 1 69 ? -5.462 -0.292 5.389 1.00 92.38 69 PHE A CA 1
ATOM 551 C C . PHE A 1 69 ? -6.145 -0.916 4.176 1.00 92.38 69 PHE A C 1
ATOM 553 O O . PHE A 1 69 ? -7.365 -1.100 4.149 1.00 92.38 69 PHE A O 1
ATOM 560 N N . TRP A 1 70 ? -5.363 -1.236 3.152 1.00 91.19 70 TRP A N 1
ATOM 561 C CA . TRP A 1 70 ? -5.870 -1.916 1.967 1.00 91.19 70 TRP A CA 1
ATOM 562 C C . TRP A 1 70 ? -5.124 -3.241 1.788 1.00 91.19 70 TRP A C 1
ATOM 564 O O . TRP A 1 70 ? -3.952 -3.212 1.410 1.00 91.19 70 TRP A O 1
ATOM 574 N N . PRO A 1 71 ? -5.762 -4.395 2.060 1.00 91.25 71 PRO A N 1
ATOM 575 C CA . PRO A 1 71 ? -5.106 -5.696 2.015 1.00 91.25 71 PRO A CA 1
ATOM 576 C C . PRO A 1 71 ? -4.392 -5.935 0.682 1.00 91.25 71 PRO A C 1
ATOM 578 O O . PRO A 1 71 ? -5.026 -5.927 -0.377 1.00 91.25 71 PRO A O 1
ATOM 581 N N . LEU A 1 72 ? -3.073 -6.125 0.744 1.00 89.62 72 LEU A N 1
ATOM 582 C CA . LEU A 1 72 ? -2.265 -6.551 -0.395 1.00 89.62 72 LEU A CA 1
ATOM 583 C C . LEU A 1 72 ? -2.525 -8.026 -0.691 1.00 89.62 72 LEU A C 1
ATOM 585 O O . LEU A 1 72 ? -2.793 -8.815 0.214 1.00 89.62 72 LEU A O 1
ATOM 589 N N . ASP A 1 73 ? -2.429 -8.394 -1.963 1.00 85.12 73 ASP A N 1
ATOM 590 C CA . ASP A 1 73 ? -2.420 -9.799 -2.350 1.00 85.12 73 ASP A CA 1
ATOM 591 C C . ASP A 1 73 ? -1.097 -10.455 -1.904 1.00 85.12 73 ASP A C 1
ATOM 593 O O . ASP A 1 73 ? -0.035 -10.061 -2.396 1.00 85.12 73 ASP A O 1
ATOM 597 N N . PRO A 1 74 ? -1.118 -11.454 -0.998 1.00 79.00 74 PRO A N 1
ATOM 598 C CA . PRO A 1 74 ? 0.097 -12.113 -0.519 1.00 79.00 74 PRO A CA 1
ATOM 599 C C . PRO A 1 74 ? 0.817 -12.904 -1.620 1.00 79.00 74 PRO A C 1
ATOM 601 O O . PRO A 1 74 ? 1.982 -13.264 -1.458 1.00 79.00 74 PRO A O 1
ATOM 604 N N . THR A 1 75 ? 0.145 -13.185 -2.741 1.00 78.00 75 THR A N 1
ATOM 605 C CA . THR A 1 75 ? 0.752 -13.856 -3.895 1.00 78.00 75 THR A CA 1
ATOM 606 C C . THR A 1 75 ? 1.548 -12.901 -4.790 1.00 78.00 75 THR A C 1
ATOM 608 O O . THR A 1 75 ? 2.362 -13.363 -5.592 1.00 78.00 75 THR A O 1
ATOM 611 N N . ASP A 1 76 ? 1.401 -11.578 -4.622 1.00 77.31 76 ASP A N 1
ATOM 612 C CA . ASP A 1 76 ? 2.216 -10.563 -5.301 1.00 77.31 76 ASP A CA 1
ATOM 613 C C . ASP A 1 76 ? 3.599 -10.443 -4.638 1.00 77.31 76 ASP A C 1
ATOM 615 O O . ASP A 1 76 ? 3.957 -9.436 -4.025 1.00 77.31 76 ASP A O 1
ATOM 619 N N . THR A 1 77 ? 4.404 -11.500 -4.770 1.00 71.38 77 THR A N 1
ATOM 620 C CA . THR A 1 77 ? 5.772 -11.561 -4.233 1.00 71.38 77 THR A CA 1
ATOM 621 C C . THR A 1 77 ? 6.758 -10.712 -5.029 1.00 71.38 77 THR A C 1
ATOM 623 O O . THR A 1 77 ? 7.861 -10.435 -4.563 1.00 71.38 77 THR A O 1
ATOM 626 N N . VAL A 1 78 ? 6.401 -10.349 -6.263 1.00 74.06 78 VAL A N 1
ATOM 627 C CA . VAL A 1 78 ? 7.257 -9.554 -7.148 1.00 74.06 78 VAL A CA 1
ATOM 628 C C . VAL A 1 78 ? 7.137 -8.084 -6.780 1.00 74.06 78 VAL A C 1
ATOM 630 O O . VAL A 1 78 ? 8.134 -7.376 -6.754 1.00 74.06 78 VAL A O 1
ATOM 633 N N . GLY A 1 79 ? 5.944 -7.610 -6.450 1.00 76.62 79 GLY A N 1
ATOM 634 C CA . GLY A 1 79 ? 5.769 -6.226 -6.070 1.00 76.62 79 GLY A CA 1
ATOM 635 C C . GLY A 1 79 ? 5.836 -5.274 -7.247 1.00 76.62 79 GLY A C 1
ATOM 636 O O . GLY A 1 79 ? 6.703 -4.418 -7.317 1.00 76.62 79 GLY A O 1
ATOM 637 N N . GLN A 1 80 ? 4.935 -5.444 -8.205 1.00 81.56 80 GLN A N 1
ATOM 638 C CA . GLN A 1 80 ? 4.882 -4.587 -9.392 1.00 81.56 80 GLN A CA 1
ATOM 639 C C . GLN A 1 80 ? 3.810 -3.486 -9.220 1.00 81.56 80 GLN A C 1
ATOM 641 O O . GLN A 1 80 ? 2.838 -3.688 -8.482 1.00 81.56 80 GLN A O 1
ATOM 646 N N . LEU A 1 81 ? 3.811 -2.431 -10.057 1.00 86.25 81 LEU A N 1
ATOM 647 C CA . LEU A 1 81 ? 2.746 -1.392 -10.112 1.00 86.25 81 LEU A CA 1
ATOM 648 C C . LEU A 1 81 ? 1.525 -1.697 -11.007 1.00 86.25 81 LEU A C 1
ATOM 650 O O . LEU A 1 81 ? 1.678 -2.074 -12.170 1.00 86.25 81 LEU A O 1
ATOM 654 N N . CYS A 1 82 ? 0.311 -1.598 -10.465 1.00 86.25 82 CYS A 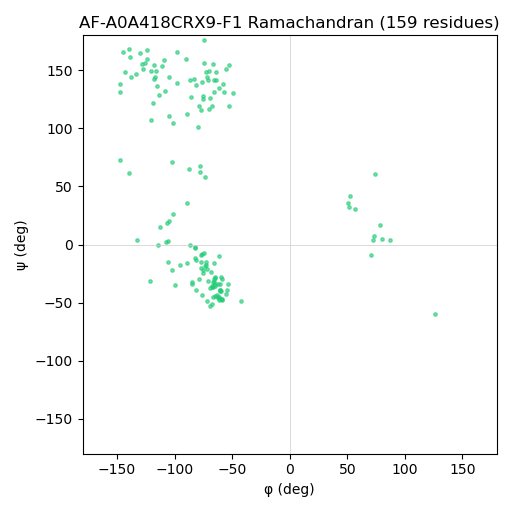N 1
ATOM 655 C CA . CYS A 1 82 ? -0.936 -1.740 -11.223 1.00 86.25 82 CYS A CA 1
ATOM 656 C C . CYS A 1 82 ? -1.423 -0.394 -11.771 1.00 86.25 82 CYS A C 1
ATOM 658 O O . CYS A 1 82 ? -1.039 0.664 -11.284 1.00 86.25 82 CYS A O 1
ATOM 660 N N . GLY A 1 83 ? -2.280 -0.446 -12.792 1.00 79.94 83 GLY A N 1
ATOM 661 C CA . GLY A 1 83 ? -2.790 0.726 -13.510 1.00 79.94 83 GLY A CA 1
ATOM 662 C C . GLY A 1 83 ? -2.535 0.557 -15.001 1.00 79.94 83 GLY A C 1
ATOM 663 O O . GLY A 1 83 ? -3.478 0.436 -15.777 1.00 79.94 83 GLY A O 1
ATOM 664 N N . ALA A 1 84 ? -1.261 0.424 -15.368 1.00 78.50 84 ALA A N 1
ATOM 665 C CA . ALA A 1 84 ? -0.847 -0.007 -16.700 1.00 78.50 84 ALA A CA 1
ATOM 666 C C . ALA A 1 84 ? -1.017 -1.516 -16.896 1.00 78.50 84 ALA A C 1
ATOM 668 O O . ALA A 1 84 ? -1.554 -1.970 -17.908 1.00 78.50 84 ALA A O 1
ATOM 669 N N . ARG A 1 85 ? -0.626 -2.305 -15.883 1.00 82.38 85 ARG A N 1
ATOM 670 C CA . ARG A 1 85 ? -0.974 -3.726 -15.814 1.00 82.38 85 ARG A CA 1
ATOM 671 C C . ARG A 1 85 ? -2.332 -3.915 -15.152 1.00 82.38 85 ARG A C 1
ATOM 673 O O . ARG A 1 85 ? -2.645 -3.272 -14.144 1.00 82.38 85 ARG A O 1
ATOM 680 N N . SER A 1 86 ? -3.099 -4.863 -15.678 1.00 84.31 86 SER A N 1
ATOM 681 C CA . SER A 1 86 ? -4.307 -5.354 -15.023 1.00 84.31 86 SER A CA 1
ATOM 682 C C . SER A 1 86 ? -3.944 -6.280 -13.865 1.00 84.31 86 SER A C 1
ATOM 684 O O . SER A 1 86 ? -3.028 -7.098 -13.969 1.00 84.31 86 SER A O 1
ATOM 686 N N . CYS A 1 87 ? -4.673 -6.149 -12.763 1.00 87.12 87 CYS A N 1
ATOM 687 C CA . CYS A 1 87 ? -4.558 -7.070 -11.644 1.00 87.12 87 CYS A CA 1
ATOM 688 C C . CYS A 1 87 ? -5.225 -8.424 -11.962 1.00 87.12 87 CYS A C 1
ATOM 690 O O . CYS A 1 87 ? -6.108 -8.477 -12.826 1.00 87.12 87 CYS A O 1
ATOM 692 N N . PRO A 1 88 ? -4.813 -9.520 -11.295 1.00 86.31 88 PRO A N 1
ATOM 693 C CA . PRO A 1 88 ? -5.471 -10.819 -11.412 1.00 86.31 88 PRO A CA 1
ATOM 694 C C . PRO A 1 88 ? -6.985 -10.753 -11.160 1.00 86.31 88 PRO A C 1
ATOM 696 O O . PRO A 1 88 ? -7.480 -9.886 -10.437 1.00 86.31 88 PRO A O 1
ATOM 699 N N . ILE A 1 89 ? -7.735 -11.696 -11.736 1.00 84.81 89 ILE A N 1
ATOM 700 C CA . ILE A 1 89 ? -9.193 -11.772 -11.553 1.00 84.81 89 ILE A CA 1
ATOM 701 C C . ILE A 1 89 ? -9.519 -11.880 -10.057 1.00 84.81 89 ILE A C 1
ATOM 703 O O . ILE A 1 89 ? -8.949 -12.711 -9.357 1.00 84.81 89 ILE A O 1
ATOM 707 N N . GLY A 1 90 ? -10.455 -11.051 -9.587 1.00 83.94 90 GLY A N 1
ATOM 708 C CA . GLY A 1 90 ? -10.856 -11.003 -8.177 1.00 83.94 90 GLY A CA 1
ATOM 709 C C . GLY A 1 90 ? -10.004 -10.080 -7.303 1.00 83.94 90 GLY A C 1
ATOM 710 O O . GLY A 1 90 ? -10.252 -10.003 -6.107 1.00 83.94 90 GLY A O 1
ATOM 711 N N . THR A 1 91 ? -9.044 -9.354 -7.883 1.00 89.25 91 THR A N 1
ATOM 712 C CA . THR A 1 91 ? -8.271 -8.315 -7.186 1.00 89.25 91 THR A CA 1
ATOM 713 C C . THR A 1 91 ? -8.491 -6.948 -7.828 1.00 89.25 91 THR A C 1
ATOM 715 O O . THR A 1 91 ? -8.826 -6.839 -9.009 1.00 89.25 91 THR A O 1
ATOM 718 N N . THR A 1 92 ? -8.314 -5.889 -7.043 1.00 89.62 92 THR A N 1
ATOM 719 C CA . THR A 1 92 ? -8.549 -4.502 -7.464 1.00 89.62 92 THR A CA 1
ATOM 720 C C . THR A 1 92 ? -7.260 -3.700 -7.406 1.00 89.62 92 THR A C 1
ATOM 722 O O . THR A 1 92 ? -6.449 -3.877 -6.501 1.00 89.62 92 THR A O 1
ATOM 725 N N . CYS A 1 93 ? -7.054 -2.804 -8.368 1.00 88.94 93 CYS A N 1
ATOM 726 C CA . CYS A 1 93 ? -5.917 -1.893 -8.333 1.00 88.94 93 CYS A CA 1
ATOM 727 C C . CYS A 1 93 ? -6.186 -0.752 -7.343 1.00 88.94 93 CYS A C 1
ATOM 729 O O . CYS A 1 93 ? -7.100 0.044 -7.553 1.00 88.94 93 CYS A O 1
ATOM 731 N N . GLY A 1 94 ? -5.398 -0.678 -6.269 1.00 88.88 94 GLY A N 1
ATOM 732 C CA . GLY A 1 94 ? -5.575 0.290 -5.189 1.00 88.88 94 GLY A CA 1
ATOM 733 C C . GLY A 1 94 ? -4.256 0.892 -4.711 1.00 88.88 94 GLY A C 1
ATOM 734 O O . GLY A 1 94 ? -3.229 0.211 -4.642 1.00 88.88 94 GLY A O 1
ATOM 735 N N . SER A 1 95 ? -4.297 2.176 -4.354 1.00 88.75 95 SER A N 1
ATOM 736 C CA . SER A 1 95 ? -3.149 2.956 -3.878 1.00 88.75 95 SER A CA 1
ATOM 737 C C . SER A 1 95 ? -3.354 3.429 -2.438 1.00 88.75 95 SER A C 1
ATOM 739 O O . SER A 1 95 ? -4.471 3.790 -2.045 1.00 88.75 95 SER A O 1
ATOM 741 N N . ASN A 1 96 ? -2.255 3.458 -1.678 1.00 89.88 96 ASN A N 1
ATOM 742 C CA . ASN A 1 96 ? -2.182 4.057 -0.341 1.00 89.88 96 ASN A CA 1
ATOM 743 C C . ASN A 1 96 ? -2.123 5.591 -0.389 1.00 89.88 96 ASN A C 1
ATOM 745 O O . ASN A 1 96 ? -2.208 6.238 0.653 1.00 89.88 96 ASN A O 1
ATOM 749 N N . TYR A 1 97 ? -1.985 6.160 -1.584 1.00 87.25 97 TYR A N 1
ATOM 750 C CA . TYR A 1 97 ? -1.863 7.587 -1.824 1.00 87.25 97 TYR A CA 1
ATOM 751 C C . TYR A 1 97 ? -3.056 8.098 -2.631 1.00 87.25 97 TYR A C 1
ATOM 753 O O . TYR A 1 97 ? -3.640 7.370 -3.440 1.00 87.25 97 TYR A O 1
ATOM 761 N N . ASP A 1 98 ? -3.429 9.353 -2.399 1.00 82.94 98 ASP A N 1
ATOM 762 C CA . ASP A 1 98 ? -4.385 10.064 -3.244 1.00 82.94 98 ASP A CA 1
ATOM 763 C C . ASP A 1 98 ? -3.748 10.486 -4.585 1.00 82.94 98 ASP A C 1
ATOM 765 O O . ASP A 1 98 ? -2.546 10.333 -4.822 1.00 82.94 98 ASP A O 1
ATOM 769 N N . ARG A 1 99 ? -4.549 11.080 -5.476 1.00 78.00 99 ARG A N 1
ATOM 770 C CA . ARG A 1 99 ? -4.073 11.589 -6.778 1.00 78.00 99 ARG A CA 1
ATOM 771 C C . ARG A 1 99 ? -3.007 12.700 -6.691 1.00 78.00 99 ARG A C 1
ATOM 773 O O . ARG A 1 99 ? -2.479 13.120 -7.715 1.00 78.00 99 ARG A O 1
ATOM 780 N N . LYS A 1 100 ? -2.746 13.251 -5.507 1.00 77.94 100 LYS A N 1
ATOM 781 C CA . LYS A 1 100 ? -1.731 14.285 -5.257 1.00 77.94 100 LYS A CA 1
ATOM 782 C C . LYS A 1 100 ? -0.496 13.726 -4.539 1.00 77.94 100 LYS A C 1
ATOM 784 O O . LYS A 1 100 ? 0.380 14.518 -4.203 1.00 77.94 100 LYS A O 1
ATOM 789 N N . GLY A 1 101 ? -0.441 12.419 -4.277 1.00 79.00 101 GLY A N 1
ATOM 790 C CA . GLY A 1 101 ? 0.641 11.797 -3.515 1.00 79.00 101 GLY A CA 1
ATOM 791 C C . GLY A 1 101 ? 0.525 11.985 -1.997 1.00 79.00 101 GLY A C 1
ATOM 792 O O . GLY A 1 101 ? 1.507 11.802 -1.284 1.00 79.00 101 GLY A O 1
ATOM 793 N N . ASN A 1 102 ? -0.644 12.357 -1.461 1.00 84.44 102 ASN A N 1
ATOM 794 C CA . ASN A 1 102 ? -0.848 12.414 -0.011 1.00 84.44 102 ASN A CA 1
ATOM 795 C C . ASN A 1 102 ? -1.193 11.026 0.547 1.00 84.44 102 ASN A C 1
ATOM 797 O O . ASN A 1 102 ? -1.968 10.297 -0.078 1.00 84.44 102 ASN A O 1
ATOM 801 N N . PRO A 1 103 ? -0.693 10.672 1.743 1.00 87.06 103 PRO A N 1
ATOM 802 C CA . PRO A 1 103 ? -1.007 9.404 2.390 1.00 87.06 103 PRO A CA 1
ATOM 803 C C . PRO A 1 103 ? -2.487 9.320 2.784 1.00 87.06 103 PRO A C 1
ATOM 805 O O . PRO A 1 103 ? -3.026 10.216 3.435 1.00 87.06 103 PRO A O 1
ATOM 808 N N . ARG A 1 104 ? -3.136 8.206 2.440 1.00 87.44 104 ARG A N 1
ATOM 809 C CA . ARG A 1 104 ? -4.509 7.882 2.861 1.00 87.44 104 ARG A CA 1
ATOM 810 C C . ARG A 1 104 ? -4.539 7.209 4.230 1.00 87.44 104 ARG A C 1
ATOM 812 O O . ARG A 1 104 ? -5.469 7.413 5.005 1.00 87.44 104 ARG A O 1
ATOM 819 N N . PHE A 1 105 ? -3.528 6.409 4.547 1.00 90.62 105 PHE A N 1
ATOM 820 C CA . PHE A 1 105 ? -3.508 5.582 5.751 1.00 90.62 105 PHE A CA 1
ATOM 821 C C . PHE A 1 105 ? -2.581 6.154 6.813 1.00 90.62 105 PHE A C 1
ATOM 823 O O . PHE A 1 105 ? -1.545 6.739 6.518 1.00 90.62 105 PHE A O 1
ATOM 830 N N . GLN A 1 106 ? -2.986 6.011 8.066 1.00 91.25 106 GLN A N 1
ATOM 831 C CA . GLN A 1 106 ? -2.183 6.406 9.206 1.00 91.25 106 GLN A CA 1
ATOM 832 C C . GLN A 1 106 ? -1.155 5.316 9.514 1.00 91.25 106 GLN A C 1
ATOM 834 O O . GLN A 1 106 ? -1.478 4.128 9.521 1.00 91.25 106 GLN A O 1
ATOM 839 N N . ASP A 1 107 ? 0.076 5.726 9.800 1.00 92.31 107 ASP A N 1
ATOM 840 C CA . ASP A 1 107 ? 1.119 4.809 10.247 1.00 92.31 107 ASP A CA 1
ATOM 841 C C . ASP A 1 107 ? 0.833 4.296 11.666 1.00 92.31 107 ASP A C 1
ATOM 843 O O . ASP A 1 107 ? 0.235 4.987 12.494 1.00 92.31 107 ASP A O 1
ATOM 847 N N . ILE A 1 108 ? 1.276 3.075 11.953 1.00 92.38 108 ILE A N 1
ATOM 848 C CA . ILE A 1 108 ? 1.044 2.413 13.234 1.00 92.38 108 ILE A CA 1
ATOM 849 C C . ILE A 1 108 ? 2.023 2.966 14.262 1.00 92.38 108 ILE A C 1
ATOM 851 O O . ILE A 1 108 ? 3.244 2.807 14.137 1.00 92.38 108 ILE A O 1
ATOM 855 N N . THR A 1 109 ? 1.484 3.564 15.317 1.00 91.69 109 THR A N 1
ATOM 856 C CA . THR A 1 109 ? 2.235 4.094 16.446 1.00 91.69 109 THR A CA 1
ATOM 857 C C . THR A 1 109 ? 1.920 3.346 17.737 1.00 91.69 109 THR A C 1
ATOM 859 O O . THR A 1 109 ? 0.768 3.077 18.062 1.00 91.69 109 THR A O 1
ATOM 862 N N . VAL A 1 110 ? 2.964 3.044 18.512 1.00 91.25 110 VAL A N 1
ATOM 863 C CA . VAL A 1 110 ? 2.864 2.487 19.869 1.00 91.25 110 VAL A CA 1
ATOM 864 C C . VAL A 1 110 ? 3.511 3.480 20.826 1.00 91.25 110 VAL A C 1
ATOM 866 O O . VAL A 1 110 ? 4.687 3.817 20.671 1.00 91.25 110 VAL A O 1
ATOM 869 N N . ASN A 1 111 ? 2.757 3.968 21.815 1.00 88.06 111 ASN A N 1
ATOM 870 C CA . ASN A 1 111 ? 3.216 4.997 22.760 1.00 88.06 111 ASN A CA 1
ATOM 871 C C . ASN A 1 111 ? 3.799 6.245 22.058 1.00 88.06 111 ASN A C 1
ATOM 873 O O . ASN A 1 111 ? 4.853 6.754 22.445 1.00 88.06 111 ASN A O 1
ATOM 877 N N . GLY A 1 112 ? 3.151 6.700 20.980 1.00 85.69 112 GLY A N 1
ATOM 878 C CA . GLY A 1 112 ? 3.568 7.879 20.211 1.00 85.69 112 GLY A CA 1
ATOM 879 C C . GLY A 1 112 ? 4.812 7.695 19.331 1.00 85.69 112 GLY A C 1
ATOM 880 O O . GLY A 1 112 ? 5.301 8.673 18.769 1.00 85.69 112 GLY A O 1
ATOM 881 N N . LYS A 1 113 ? 5.343 6.472 19.193 1.00 87.81 113 LYS A N 1
ATOM 882 C CA . LYS A 1 113 ? 6.441 6.156 18.266 1.00 87.81 113 LYS A CA 1
ATOM 883 C C . LYS A 1 113 ? 5.931 5.334 17.095 1.00 87.81 113 LYS A C 1
ATOM 885 O O . LYS A 1 113 ? 5.256 4.336 17.323 1.00 87.81 113 LYS A O 1
ATOM 890 N N . VAL A 1 114 ? 6.293 5.718 15.871 1.00 88.88 114 VAL A N 1
ATOM 891 C CA . VAL A 1 114 ? 5.965 4.949 14.661 1.00 88.88 114 VAL A CA 1
ATOM 892 C C . VAL A 1 114 ? 6.743 3.638 14.690 1.00 88.88 114 VAL A C 1
ATOM 894 O O . VAL A 1 114 ? 7.972 3.647 14.749 1.00 88.88 114 VAL A O 1
ATOM 897 N N . VAL A 1 115 ? 6.018 2.522 14.689 1.00 90.25 115 VAL A N 1
ATOM 898 C CA . VAL A 1 115 ? 6.582 1.166 14.644 1.00 90.25 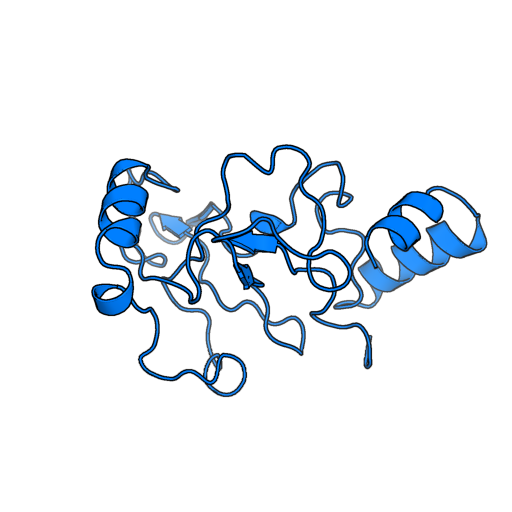115 VAL A CA 1
ATOM 899 C C . VAL A 1 115 ? 6.524 0.616 13.225 1.00 90.25 115 VAL A C 1
ATOM 901 O O . VAL A 1 115 ? 7.442 -0.085 12.806 1.00 90.25 115 VAL A O 1
ATOM 904 N N . PHE A 1 116 ? 5.479 0.962 12.473 1.00 89.94 116 PHE A N 1
ATOM 905 C CA . PHE A 1 116 ? 5.283 0.476 11.114 1.00 89.94 116 PHE A CA 1
ATOM 906 C C . PHE A 1 116 ? 4.582 1.521 10.243 1.00 89.94 116 PHE A C 1
ATOM 908 O O . PHE A 1 116 ? 3.627 2.154 10.691 1.00 89.94 116 PHE A O 1
ATOM 915 N N . SER A 1 117 ? 5.029 1.683 8.994 1.00 90.25 117 SER A N 1
ATOM 916 C CA . SER A 1 117 ? 4.393 2.588 8.032 1.00 90.25 117 SER A CA 1
ATOM 917 C C . SER A 1 117 ? 3.525 1.812 7.049 1.00 90.25 117 SER A C 1
ATOM 919 O O . SER A 1 117 ? 4.028 1.181 6.122 1.00 90.25 117 SER A O 1
ATOM 921 N N . ILE A 1 118 ? 2.206 1.892 7.244 1.00 90.75 118 ILE A N 1
ATOM 922 C CA . ILE A 1 118 ? 1.213 1.295 6.336 1.00 90.75 118 ILE A CA 1
ATOM 923 C C . ILE A 1 118 ? 1.277 1.979 4.976 1.00 90.75 118 ILE A C 1
ATOM 925 O O . ILE A 1 118 ? 1.103 1.345 3.938 1.00 90.75 118 ILE A O 1
ATOM 929 N N . THR A 1 119 ? 1.541 3.285 4.970 1.00 87.94 119 THR A N 1
ATOM 930 C CA . THR A 1 119 ? 1.556 4.066 3.738 1.00 87.94 119 THR A CA 1
ATOM 931 C C . THR A 1 119 ? 2.620 3.554 2.768 1.00 87.94 119 THR A C 1
ATOM 933 O O . THR A 1 119 ? 2.309 3.305 1.605 1.00 87.94 119 THR A O 1
ATOM 936 N N . THR A 1 120 ? 3.846 3.340 3.254 1.00 88.56 120 THR A N 1
ATOM 937 C CA . THR A 1 120 ? 5.008 3.000 2.413 1.00 88.56 120 THR A CA 1
ATOM 938 C C . THR A 1 120 ? 5.187 1.498 2.180 1.00 88.56 120 THR A C 1
ATOM 940 O O . THR A 1 120 ? 5.877 1.114 1.239 1.00 88.56 120 THR A O 1
ATOM 943 N N . GLU A 1 121 ? 4.536 0.642 2.976 1.00 89.06 121 GLU A N 1
ATOM 944 C CA . GLU A 1 121 ? 4.539 -0.828 2.861 1.00 89.06 121 GLU A CA 1
ATOM 945 C C . GLU A 1 121 ? 4.409 -1.322 1.415 1.00 89.06 121 GLU A C 1
ATOM 947 O O . GLU A 1 121 ? 5.167 -2.177 0.958 1.00 89.06 121 GLU A O 1
ATOM 952 N N . ALA A 1 122 ? 3.437 -0.765 0.696 1.00 86.19 122 ALA A N 1
ATOM 953 C CA . ALA A 1 122 ? 3.075 -1.184 -0.648 1.00 86.19 122 ALA A CA 1
ATOM 954 C C . ALA A 1 122 ? 4.158 -0.864 -1.695 1.00 86.19 122 ALA A C 1
ATOM 956 O O . ALA A 1 122 ? 4.239 -1.549 -2.713 1.00 86.19 122 ALA A O 1
ATOM 957 N N . ASP A 1 123 ? 5.013 0.123 -1.438 1.00 87.38 123 ASP A N 1
ATOM 958 C CA . ASP A 1 123 ? 6.063 0.558 -2.366 1.00 87.38 123 ASP A CA 1
ATOM 959 C C . ASP A 1 123 ? 7.455 0.104 -1.919 1.00 87.38 123 ASP A C 1
ATOM 961 O O . ASP A 1 123 ? 8.402 0.091 -2.710 1.00 87.38 123 ASP A O 1
ATOM 965 N N . PHE A 1 124 ? 7.588 -0.330 -0.663 1.00 88.31 124 PHE A N 1
ATOM 966 C CA . PHE A 1 124 ? 8.846 -0.763 -0.068 1.00 88.31 124 PHE A CA 1
ATOM 967 C C . PHE A 1 124 ? 9.233 -2.183 -0.506 1.00 88.31 124 PHE A C 1
ATOM 969 O O . PHE A 1 124 ? 9.357 -3.118 0.283 1.00 88.31 124 PHE A O 1
ATOM 976 N N . THR A 1 125 ? 9.444 -2.352 -1.809 1.00 87.00 125 THR A N 1
ATOM 977 C CA . THR A 1 125 ? 9.937 -3.590 -2.413 1.00 87.00 125 THR A CA 1
ATOM 978 C C . THR A 1 125 ? 11.151 -3.298 -3.287 1.00 87.00 125 THR A C 1
ATOM 980 O O . THR A 1 125 ? 11.282 -2.213 -3.859 1.00 87.00 125 THR A O 1
ATOM 983 N N . ALA A 1 126 ? 12.050 -4.275 -3.420 1.00 84.62 126 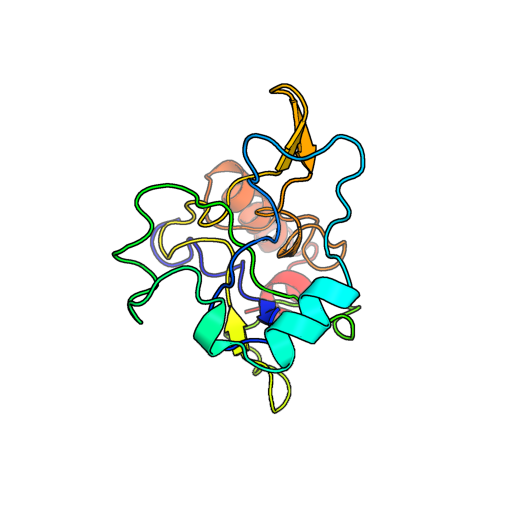ALA A N 1
ATOM 984 C CA . ALA A 1 126 ? 13.262 -4.108 -4.222 1.00 84.62 126 ALA A CA 1
ATOM 985 C C . ALA A 1 126 ? 12.951 -3.802 -5.700 1.00 84.62 126 ALA A C 1
ATOM 987 O O . ALA A 1 126 ? 13.659 -3.022 -6.329 1.00 84.62 126 ALA A O 1
ATOM 988 N N . ASN A 1 127 ? 11.861 -4.362 -6.234 1.00 83.44 127 ASN A N 1
ATOM 989 C CA . ASN A 1 127 ? 11.453 -4.158 -7.625 1.00 83.44 127 ASN A CA 1
ATOM 990 C C . ASN A 1 127 ? 10.878 -2.759 -7.899 1.00 83.44 127 ASN A C 1
ATOM 992 O O . ASN A 1 127 ? 10.863 -2.333 -9.051 1.00 83.44 127 ASN A O 1
ATOM 996 N N . LEU A 1 128 ? 10.471 -2.029 -6.856 1.00 85.12 128 LEU A N 1
ATOM 997 C CA . LEU A 1 128 ? 10.011 -0.636 -6.935 1.00 85.12 128 LEU A CA 1
ATOM 998 C C . LEU A 1 128 ? 11.054 0.354 -6.405 1.00 85.12 128 LEU A C 1
ATOM 1000 O O . LEU A 1 128 ? 10.716 1.474 -6.024 1.00 85.12 128 LEU A O 1
ATOM 1004 N N . ASN A 1 129 ? 12.325 -0.061 -6.340 1.00 86.06 129 ASN A N 1
ATOM 1005 C CA . ASN A 1 129 ? 13.420 0.732 -5.777 1.00 86.06 129 ASN A CA 1
ATOM 1006 C C . ASN A 1 129 ? 13.094 1.294 -4.383 1.00 86.06 129 ASN A C 1
ATOM 1008 O O . ASN A 1 129 ? 13.482 2.417 -4.063 1.00 86.06 129 ASN A O 1
ATOM 1012 N N . PHE A 1 130 ? 12.364 0.530 -3.563 1.00 87.81 130 PHE A N 1
ATOM 1013 C CA . PHE A 1 130 ? 11.962 0.923 -2.210 1.00 87.81 130 PHE A CA 1
ATOM 1014 C C . PHE A 1 130 ? 11.179 2.250 -2.148 1.00 87.81 130 PHE A C 1
ATOM 1016 O O . PHE A 1 130 ? 11.294 2.989 -1.172 1.00 87.81 130 PHE A O 1
ATOM 1023 N N . GLY A 1 131 ? 10.424 2.578 -3.202 1.00 85.69 131 GLY A N 1
ATOM 1024 C CA . GLY A 1 131 ? 9.639 3.811 -3.296 1.00 85.69 131 GLY A CA 1
ATOM 1025 C C . GLY A 1 131 ? 10.437 5.061 -3.689 1.00 85.69 131 GLY A C 1
ATOM 1026 O O . GLY A 1 131 ? 9.867 6.145 -3.745 1.00 85.69 131 GLY A O 1
ATOM 1027 N N . LEU A 1 132 ? 11.736 4.941 -4.002 1.00 85.75 132 LEU A N 1
ATOM 1028 C CA . LEU A 1 132 ? 12.583 6.080 -4.402 1.00 85.75 132 LEU A CA 1
ATOM 1029 C C . LEU A 1 132 ? 12.264 6.625 -5.800 1.00 85.75 132 LEU A C 1
ATOM 1031 O O . LEU A 1 132 ? 12.644 7.744 -6.140 1.00 85.75 132 LEU A O 1
ATOM 1035 N N . THR A 1 133 ? 11.627 5.816 -6.643 1.00 86.44 133 THR A N 1
ATOM 1036 C CA . THR A 1 133 ? 11.292 6.180 -8.021 1.00 86.44 133 THR A CA 1
ATOM 1037 C C . THR A 1 133 ? 9.820 6.551 -8.133 1.00 86.44 133 THR A C 1
ATOM 1039 O O . THR A 1 133 ? 9.039 5.823 -8.742 1.00 86.44 133 THR A O 1
ATOM 1042 N N . SER A 1 134 ? 9.461 7.704 -7.565 1.00 86.00 134 SER A N 1
ATOM 1043 C CA . SER A 1 134 ? 8.135 8.328 -7.665 1.00 86.00 134 SER A CA 1
ATOM 1044 C C . SER A 1 134 ? 8.212 9.762 -8.221 1.00 86.00 134 SER A C 1
ATOM 1046 O O . SER A 1 134 ? 9.286 10.361 -8.320 1.00 86.00 134 SER A O 1
ATOM 1048 N N . PHE A 1 135 ? 7.061 10.329 -8.598 1.00 85.94 135 PHE A N 1
ATOM 1049 C CA . PHE A 1 135 ? 6.939 11.712 -9.088 1.00 85.94 135 PHE A CA 1
ATOM 1050 C C . PHE A 1 135 ? 6.289 12.669 -8.076 1.00 85.94 135 PHE A C 1
ATOM 1052 O O . PHE A 1 135 ? 5.813 13.738 -8.473 1.00 85.94 135 PHE A O 1
ATOM 1059 N N . ASP A 1 136 ? 6.255 12.288 -6.801 1.00 82.44 136 ASP A N 1
ATOM 1060 C CA . ASP A 1 136 ? 5.555 13.035 -5.749 1.00 82.44 136 ASP A CA 1
ATOM 1061 C C . ASP A 1 136 ? 6.396 14.158 -5.150 1.00 82.44 136 ASP A C 1
ATOM 1063 O O . ASP A 1 136 ? 5.875 15.223 -4.817 1.00 82.44 136 ASP A O 1
ATOM 1067 N N . ASP A 1 137 ? 7.711 13.959 -5.084 1.00 84.62 137 ASP A N 1
ATOM 1068 C CA . ASP A 1 137 ? 8.669 14.966 -4.657 1.00 84.62 137 ASP A CA 1
ATOM 1069 C C . ASP A 1 137 ? 9.761 15.214 -5.717 1.00 84.62 137 ASP A C 1
ATOM 1071 O O . ASP A 1 137 ? 10.003 14.419 -6.636 1.00 84.62 137 ASP A O 1
ATOM 1075 N N . VAL A 1 138 ? 10.411 16.378 -5.621 1.00 85.94 138 VAL A N 1
ATOM 1076 C CA . VAL A 1 138 ? 11.433 16.811 -6.5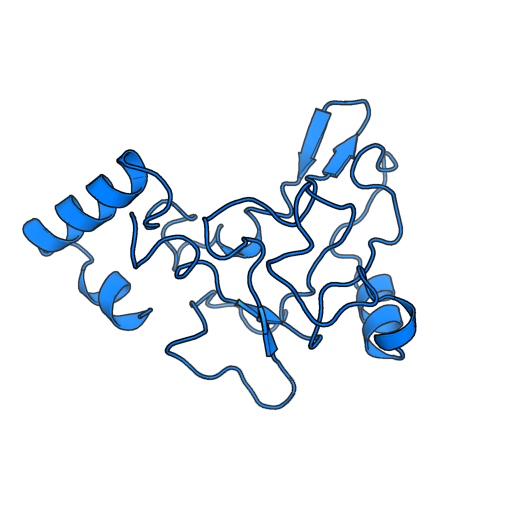88 1.00 85.94 138 VAL A CA 1
ATOM 1077 C C . VAL A 1 138 ? 12.667 15.905 -6.541 1.00 85.94 138 VAL A C 1
ATOM 1079 O O . VAL A 1 138 ? 13.296 15.693 -7.577 1.00 85.94 138 VAL A O 1
ATOM 1082 N N . GLY A 1 139 ? 13.007 15.360 -5.369 1.00 85.56 139 GLY A N 1
ATOM 1083 C CA . GLY A 1 139 ? 14.154 14.477 -5.184 1.00 85.56 139 GLY A CA 1
ATOM 1084 C C . GLY A 1 139 ? 13.941 13.130 -5.867 1.00 85.56 139 GLY A C 1
ATOM 1085 O O . GLY A 1 139 ? 14.747 12.746 -6.714 1.00 85.56 139 GLY A O 1
ATOM 1086 N N . SER A 1 140 ? 12.824 12.464 -5.583 1.00 85.69 140 SER A N 1
ATOM 1087 C CA . SER A 1 140 ? 12.434 11.198 -6.223 1.00 85.69 140 SER A CA 1
ATOM 1088 C C . SER A 1 140 ? 12.277 11.364 -7.740 1.00 85.69 140 SER A C 1
ATOM 1090 O O . SER A 1 140 ? 12.802 10.570 -8.525 1.00 85.69 140 SER A O 1
ATOM 1092 N N . SER A 1 141 ? 11.694 12.487 -8.184 1.00 87.00 141 SER A N 1
ATOM 1093 C CA . SER A 1 141 ? 11.611 12.824 -9.612 1.00 87.00 141 SER A CA 1
ATOM 1094 C C . SER A 1 141 ? 12.996 12.960 -10.259 1.00 87.00 141 SER A C 1
ATOM 1096 O O . SER A 1 141 ? 13.197 12.531 -11.397 1.00 87.00 141 SER A O 1
ATOM 1098 N N . LEU A 1 142 ? 13.969 13.552 -9.557 1.00 87.94 142 LEU A N 1
ATOM 1099 C CA . LEU A 1 142 ? 15.336 13.697 -10.055 1.00 87.94 142 LEU A CA 1
ATOM 1100 C C . LEU A 1 142 ? 16.040 12.341 -10.180 1.00 87.94 142 LEU A C 1
ATOM 1102 O O . LEU A 1 142 ? 16.783 12.147 -11.141 1.00 87.94 142 LEU A O 1
ATOM 1106 N N . VAL A 1 143 ? 15.779 11.396 -9.269 1.00 88.06 143 VAL A N 1
ATOM 1107 C CA . VAL A 1 143 ? 16.291 10.018 -9.370 1.00 88.06 143 VAL A CA 1
ATOM 1108 C C . VAL A 1 143 ? 15.806 9.364 -10.664 1.00 88.06 143 VAL A C 1
ATOM 1110 O O . VAL A 1 143 ? 16.626 8.842 -11.419 1.00 88.06 143 VAL A O 1
ATOM 1113 N N . ILE A 1 144 ? 14.510 9.471 -10.975 1.00 86.81 144 ILE A N 1
ATOM 1114 C CA . ILE A 1 144 ? 13.937 8.953 -12.229 1.00 86.81 144 ILE A CA 1
ATOM 1115 C C . ILE A 1 144 ? 14.599 9.605 -13.451 1.00 86.81 144 ILE A C 1
ATOM 1117 O O . ILE A 1 144 ? 14.992 8.916 -14.398 1.00 86.81 144 ILE A O 1
ATOM 1121 N N . VAL A 1 145 ? 14.742 10.935 -13.446 1.00 87.00 145 VAL A N 1
ATOM 1122 C CA . VAL A 1 145 ? 15.367 11.674 -14.555 1.00 87.00 145 VAL A CA 1
ATOM 1123 C C . VAL A 1 145 ? 16.813 11.232 -14.746 1.00 87.00 145 VAL A C 1
ATOM 1125 O O . VAL A 1 145 ? 17.221 10.960 -15.873 1.00 87.00 145 VAL A O 1
ATOM 1128 N N . LEU A 1 146 ? 17.582 11.103 -13.664 1.00 87.94 146 LEU A N 1
ATOM 1129 C CA . LEU A 1 146 ? 18.971 10.669 -13.725 1.00 87.94 146 LEU A CA 1
ATOM 1130 C C . LEU A 1 146 ? 19.086 9.238 -14.267 1.00 87.94 146 LEU A C 1
ATOM 1132 O O . LEU A 1 146 ? 19.898 8.997 -15.159 1.00 87.94 146 LEU A O 1
ATOM 1136 N N . GLN A 1 147 ? 18.251 8.310 -13.795 1.00 86.94 147 GLN A N 1
ATOM 1137 C CA . GLN A 1 147 ? 18.192 6.929 -14.295 1.00 86.94 147 GLN A CA 1
ATOM 1138 C C . GLN A 1 147 ? 17.844 6.870 -15.789 1.00 86.94 147 GLN A C 1
ATOM 1140 O O . GLN A 1 147 ? 18.450 6.111 -16.546 1.00 86.94 147 GLN A O 1
ATOM 1145 N N . THR A 1 148 ? 16.927 7.726 -16.240 1.00 86.50 148 THR A N 1
ATOM 1146 C CA . THR A 1 148 ? 16.506 7.787 -17.646 1.00 86.50 148 THR A CA 1
ATOM 1147 C C . THR A 1 148 ? 17.589 8.396 -18.541 1.00 86.50 148 THR A C 1
ATOM 1149 O O . THR A 1 148 ? 17.947 7.806 -19.556 1.00 86.50 148 THR A O 1
ATOM 1152 N N . VAL A 1 149 ? 18.165 9.544 -18.160 1.00 90.19 149 VAL A N 1
ATOM 1153 C CA . VAL A 1 149 ? 19.197 10.248 -18.949 1.00 90.19 149 VAL A CA 1
ATOM 1154 C C . VAL A 1 149 ? 20.493 9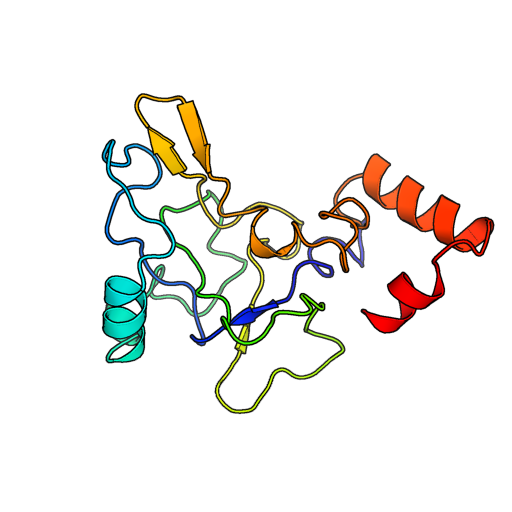.441 -19.033 1.00 90.19 149 VAL A C 1
ATOM 1156 O O . VAL A 1 149 ? 21.146 9.433 -20.073 1.00 90.19 149 VAL A O 1
ATOM 1159 N N . THR A 1 150 ? 20.861 8.736 -17.961 1.00 88.19 150 THR A N 1
ATOM 1160 C CA . THR A 1 150 ? 22.041 7.854 -17.950 1.00 88.19 150 THR A CA 1
ATOM 1161 C C . THR A 1 150 ? 21.772 6.477 -18.557 1.00 88.19 150 THR A C 1
ATOM 1163 O O . THR A 1 150 ? 22.692 5.666 -18.642 1.00 88.19 150 THR A O 1
ATOM 1166 N N . ALA A 1 151 ? 20.529 6.203 -18.975 1.00 84.38 151 ALA A N 1
ATOM 1167 C CA . ALA A 1 151 ? 20.069 4.897 -19.440 1.00 84.38 151 ALA A CA 1
ATOM 1168 C C . ALA A 1 151 ? 20.394 3.747 -18.463 1.00 84.38 151 ALA A C 1
ATOM 1170 O O . ALA A 1 151 ? 20.595 2.602 -18.871 1.00 84.38 151 ALA A O 1
ATOM 1171 N N . SER A 1 152 ? 20.398 4.032 -17.161 1.00 81.31 152 SER A N 1
ATOM 1172 C CA . SER A 1 152 ? 20.675 3.059 -16.108 1.00 81.31 152 SER A CA 1
ATOM 1173 C C . SER A 1 152 ? 19.373 2.664 -15.416 1.00 81.31 152 SER A C 1
ATOM 1175 O O . SER A 1 152 ? 18.739 3.481 -14.755 1.00 81.31 152 SER A O 1
ATOM 1177 N N . GLY A 1 153 ? 18.927 1.419 -15.607 1.00 75.62 153 GLY A N 1
ATOM 1178 C CA . GLY A 1 153 ? 17.694 0.911 -14.985 1.00 75.62 153 GLY A CA 1
ATOM 1179 C C . GLY A 1 153 ? 16.382 1.458 -15.569 1.00 75.62 153 GLY A C 1
ATOM 1180 O O . GLY A 1 153 ? 15.310 1.085 -15.103 1.00 75.62 153 GLY A O 1
ATOM 1181 N N . TRP A 1 154 ? 16.431 2.279 -16.624 1.00 76.69 154 TRP A N 1
ATOM 1182 C CA . TRP A 1 154 ? 15.249 2.899 -17.242 1.00 76.69 154 TRP A CA 1
ATOM 1183 C C . TRP A 1 154 ? 14.206 1.898 -17.770 1.00 76.69 154 TRP A C 1
ATOM 1185 O O . TRP A 1 154 ? 13.014 2.187 -17.752 1.00 76.69 154 TRP A O 1
ATOM 1195 N N . MET A 1 155 ? 14.632 0.702 -18.190 1.00 76.06 155 MET A N 1
ATOM 1196 C CA . MET A 1 155 ? 13.721 -0.364 -18.627 1.00 76.06 155 MET A CA 1
ATOM 1197 C C . MET A 1 155 ? 12.827 -0.869 -17.490 1.00 76.06 155 MET A C 1
ATOM 1199 O O . MET A 1 155 ? 11.676 -1.220 -17.731 1.00 76.06 155 MET A O 1
ATOM 1203 N N . ALA A 1 156 ? 13.334 -0.887 -16.252 1.00 73.69 156 ALA A N 1
ATOM 1204 C CA . ALA A 1 156 ? 12.539 -1.265 -15.087 1.00 73.69 156 ALA A CA 1
ATOM 1205 C C . ALA A 1 156 ? 11.498 -0.188 -14.750 1.00 73.69 156 ALA A C 1
ATOM 1207 O O . ALA A 1 156 ? 10.405 -0.516 -14.304 1.00 73.69 156 ALA A O 1
ATOM 1208 N N . LEU A 1 157 ? 11.800 1.087 -15.020 1.00 70.81 157 LEU A N 1
ATOM 1209 C CA . LEU A 1 157 ? 10.819 2.166 -14.915 1.00 70.81 157 LEU A CA 1
ATOM 1210 C C . LEU A 1 157 ? 9.736 2.011 -15.986 1.00 70.81 157 LEU A C 1
ATOM 1212 O O . LEU A 1 157 ? 8.561 1.966 -15.651 1.00 70.81 157 LEU A O 1
ATOM 1216 N N . ALA A 1 158 ? 10.132 1.852 -17.254 1.00 68.31 158 ALA A N 1
ATOM 1217 C CA . ALA A 1 158 ? 9.210 1.736 -18.385 1.00 68.31 158 ALA A CA 1
ATOM 1218 C C . ALA A 1 158 ? 8.332 0.473 -18.348 1.00 68.31 158 ALA A C 1
ATOM 1220 O O . ALA A 1 158 ? 7.231 0.488 -18.877 1.00 68.31 158 ALA A O 1
ATOM 1221 N N . GLY A 1 159 ? 8.804 -0.617 -17.735 1.00 63.81 159 GLY A N 1
ATOM 1222 C CA . GLY A 1 159 ? 8.027 -1.851 -17.578 1.00 63.81 159 GLY A CA 1
ATOM 1223 C C . GLY A 1 159 ? 6.970 -1.806 -16.469 1.00 63.81 159 GLY A C 1
ATOM 1224 O O . GLY A 1 159 ? 6.187 -2.746 -16.355 1.00 63.81 159 GLY A O 1
ATOM 1225 N N . ASN A 1 160 ? 6.963 -0.754 -15.646 1.00 59.59 160 ASN A N 1
ATOM 1226 C CA . ASN A 1 160 ? 6.015 -0.561 -14.546 1.00 59.59 160 ASN A CA 1
ATOM 1227 C C . ASN A 1 160 ? 4.972 0.548 -14.826 1.00 59.59 160 ASN A C 1
ATOM 1229 O O . ASN A 1 160 ? 4.141 0.816 -13.958 1.00 59.59 160 ASN A O 1
ATOM 1233 N N . VAL A 1 161 ? 5.005 1.175 -16.012 1.00 50.16 161 VAL A N 1
ATOM 1234 C CA . VAL A 1 161 ? 4.036 2.179 -16.513 1.00 50.16 161 VAL A CA 1
ATOM 1235 C C . VAL A 1 161 ? 3.319 1.726 -17.774 1.00 50.16 161 VAL A C 1
ATOM 1237 O O . VAL A 1 161 ? 3.732 0.715 -18.378 1.00 50.16 161 VAL A O 1
#